Protein AF-A0A166VH27-F1 (afdb_monomer)

Radius of gyration: 22.18 Å; Cα contacts (8 Å, |Δi|>4): 135; chains: 1; bounding box: 72×41×56 Å

Solvent-accessible surface area (backbone atoms only — not comparable to full-atom values): 8592 Å² total; per-residue (Å²): 134,87,82,84,83,80,81,72,79,87,67,84,76,78,76,74,78,51,70,69,60,46,55,45,65,76,69,54,52,71,66,58,53,50,53,50,52,51,49,48,55,72,73,46,56,76,65,54,47,55,51,51,35,50,53,48,44,55,51,40,64,73,67,56,57,58,57,56,62,62,42,85,64,30,50,42,74,40,95,86,74,71,29,48,39,70,34,76,55,42,57,53,39,50,53,43,22,51,55,30,26,74,38,65,31,11,76,48,16,48,50,27,47,48,36,59,62,60,57,52,64,92,62,50,70,54,85,87,36,73,46,48,57,51,47,58,51,49,53,52,52,52,59,54,25,73,73,86

Organism: NCBI:txid1759441

Structure (mmCIF, N/CA/C/O backbone):
data_AF-A0A166VH27-F1
#
_entry.id   AF-A0A166VH27-F1
#
loop_
_atom_site.group_PDB
_atom_site.id
_atom_site.type_symbol
_atom_site.label_atom_id
_atom_site.label_alt_id
_atom_site.label_comp_id
_atom_site.label_asym_id
_atom_site.label_entity_id
_atom_site.label_seq_id
_atom_site.pdbx_PDB_ins_code
_atom_site.Cartn_x
_atom_site.Cartn_y
_atom_site.Cartn_z
_atom_site.occupancy
_atom_site.B_iso_or_equiv
_atom_site.auth_seq_id
_atom_site.auth_comp_id
_atom_site.auth_asym_id
_atom_site.auth_atom_id
_atom_site.pdbx_PDB_model_num
ATOM 1 N N . MET A 1 1 ? -48.808 -25.274 31.734 1.00 45.59 1 MET A N 1
ATOM 2 C CA . MET A 1 1 ? -47.837 -25.503 30.643 1.00 45.59 1 MET A CA 1
ATOM 3 C C . MET A 1 1 ? -46.894 -24.311 30.601 1.00 45.59 1 MET A C 1
ATOM 5 O O . MET A 1 1 ? -47.423 -23.206 30.545 1.00 45.59 1 MET A O 1
ATOM 9 N N . PRO A 1 2 ? -45.563 -24.474 30.689 1.00 43.56 2 PRO A N 1
ATOM 10 C CA . PRO A 1 2 ? -44.645 -23.365 30.453 1.00 43.56 2 PRO A CA 1
ATOM 11 C C . PRO A 1 2 ? -44.536 -23.089 28.943 1.00 43.56 2 PRO A C 1
ATOM 13 O O . PRO A 1 2 ? -44.669 -24.007 28.133 1.00 43.56 2 PRO A O 1
ATOM 16 N N . ALA A 1 3 ? -44.377 -21.818 28.570 1.00 39.12 3 ALA A N 1
ATOM 17 C CA . ALA A 1 3 ? -44.309 -21.364 27.180 1.00 39.12 3 ALA A CA 1
ATOM 18 C C . ALA A 1 3 ? -42.932 -21.669 26.547 1.00 39.12 3 ALA A C 1
ATOM 20 O O . ALA A 1 3 ? -41.932 -21.659 27.265 1.00 39.12 3 ALA A O 1
ATOM 21 N N . PRO A 1 4 ? -42.859 -21.934 25.229 1.00 52.31 4 PRO A N 1
ATOM 22 C CA . PRO A 1 4 ? -41.603 -22.247 24.551 1.00 52.31 4 PRO A CA 1
ATOM 23 C C . PRO A 1 4 ? -40.715 -21.002 24.409 1.00 52.31 4 PRO A C 1
ATOM 25 O O . PRO A 1 4 ? -41.163 -19.956 23.939 1.00 52.31 4 PRO A O 1
ATOM 28 N N . GLU A 1 5 ? -39.442 -21.126 24.785 1.00 51.72 5 GLU A N 1
ATOM 29 C CA . GLU A 1 5 ? -38.424 -20.102 24.548 1.00 51.72 5 GLU A CA 1
ATOM 30 C C . GLU A 1 5 ? -38.027 -20.088 23.070 1.00 51.72 5 GLU A C 1
ATOM 32 O O . GLU A 1 5 ? -37.392 -21.007 22.547 1.00 51.72 5 GLU A O 1
ATOM 37 N N . THR A 1 6 ? -38.412 -19.022 22.376 1.00 45.47 6 THR A N 1
ATOM 38 C CA . THR A 1 6 ? -37.967 -18.751 21.010 1.00 45.47 6 THR A CA 1
ATOM 39 C C . THR A 1 6 ? -36.506 -18.296 21.043 1.00 45.47 6 THR A C 1
ATOM 41 O O . THR A 1 6 ? -36.216 -17.133 21.318 1.00 45.47 6 THR A O 1
ATOM 44 N N . TYR A 1 7 ? -35.573 -19.203 20.749 1.00 46.69 7 TYR A N 1
ATOM 45 C CA . TYR A 1 7 ? -34.194 -18.844 20.416 1.00 46.69 7 TYR A CA 1
ATOM 46 C C . TYR A 1 7 ? -34.193 -18.077 19.089 1.00 46.69 7 TYR A C 1
ATOM 48 O O . TYR A 1 7 ? -34.195 -18.667 18.008 1.00 46.69 7 TYR A O 1
ATOM 56 N N . LEU A 1 8 ? -34.214 -16.746 19.160 1.00 49.09 8 LEU A N 1
ATOM 57 C CA . LEU A 1 8 ? -33.927 -15.920 17.994 1.00 49.09 8 LEU A CA 1
ATOM 58 C C . LEU A 1 8 ? -32.426 -16.040 17.686 1.00 49.09 8 LEU A C 1
ATOM 60 O O . LEU A 1 8 ? -31.604 -15.836 18.584 1.00 49.09 8 LEU A O 1
ATOM 64 N N . PRO A 1 9 ? -32.035 -16.366 16.442 1.00 45.94 9 PRO A N 1
ATOM 65 C CA . PRO A 1 9 ? -30.631 -16.358 16.069 1.00 45.94 9 PRO A CA 1
ATOM 66 C C . PRO A 1 9 ? -30.099 -14.935 16.252 1.00 45.94 9 PRO A C 1
ATOM 68 O O . PRO A 1 9 ? -30.750 -13.979 15.826 1.00 45.94 9 PRO A O 1
ATOM 71 N N . MET A 1 10 ? -28.925 -14.791 16.879 1.00 46.84 10 MET A N 1
ATOM 72 C CA . MET A 1 10 ? -28.177 -13.531 16.900 1.00 46.84 10 MET A CA 1
ATOM 73 C C . MET A 1 10 ? -27.893 -13.112 15.454 1.00 46.84 10 MET A C 1
ATOM 75 O O . MET A 1 10 ? -26.884 -13.485 14.854 1.00 46.84 10 MET A O 1
ATOM 79 N N . GLY A 1 11 ? -28.821 -12.358 14.870 1.00 45.06 11 GLY A N 1
ATOM 80 C CA . GLY A 1 11 ? -28.599 -11.645 13.631 1.00 45.06 11 GLY A CA 1
ATOM 81 C C . GLY A 1 11 ? -27.413 -10.720 13.845 1.00 45.06 11 GLY A C 1
ATOM 82 O O . GLY A 1 11 ? -27.342 -10.022 14.856 1.00 45.06 11 GLY A O 1
ATOM 83 N N . LYS A 1 12 ? -26.466 -10.727 12.905 1.00 44.88 12 LYS A N 1
ATOM 84 C CA . LYS A 1 12 ? -25.424 -9.703 12.836 1.00 44.88 12 LYS A CA 1
ATOM 85 C C . LYS A 1 12 ? -26.126 -8.347 12.816 1.00 44.88 12 LYS A C 1
ATOM 87 O O . LYS A 1 12 ? -26.704 -7.973 11.798 1.00 44.88 12 LYS A O 1
ATOM 92 N N . THR A 1 13 ? -26.101 -7.629 13.929 1.00 46.34 13 THR A N 1
ATOM 93 C CA . THR A 1 13 ? -26.526 -6.237 13.980 1.00 46.34 13 THR A CA 1
ATOM 94 C C . THR A 1 13 ? -25.541 -5.451 13.127 1.00 46.34 13 THR A C 1
ATOM 96 O O . THR A 1 13 ? -24.412 -5.179 13.529 1.00 46.34 13 THR A O 1
ATOM 99 N N . LEU A 1 14 ? -25.949 -5.139 11.897 1.00 54.47 14 LEU A N 1
ATOM 100 C CA . LEU A 1 14 ? -25.288 -4.138 11.072 1.00 54.47 14 LEU A CA 1
ATOM 101 C C . LEU A 1 14 ? -25.448 -2.803 11.802 1.00 54.47 14 LEU A C 1
ATOM 103 O O . LEU A 1 14 ? -26.484 -2.150 11.701 1.00 54.47 14 LEU A O 1
ATOM 107 N N . GLY A 1 15 ? -24.454 -2.442 12.612 1.00 63.03 15 GLY A N 1
ATOM 108 C CA . GLY A 1 15 ? -24.405 -1.141 13.260 1.00 63.03 15 GLY A CA 1
ATOM 109 C C . GLY A 1 15 ? -24.326 -0.064 12.185 1.00 63.03 15 GLY A C 1
ATOM 110 O O . GLY A 1 15 ? -23.324 0.031 11.480 1.00 63.03 15 GLY A O 1
ATOM 111 N N . HIS A 1 16 ? -25.393 0.716 12.029 1.00 77.50 16 HIS A N 1
ATOM 112 C CA . HIS A 1 16 ? -25.381 1.878 11.150 1.00 77.50 16 HIS A CA 1
ATOM 113 C C . HIS A 1 16 ? -24.404 2.913 11.722 1.00 77.50 16 HIS A C 1
ATOM 115 O O . HIS A 1 16 ? -24.459 3.232 12.913 1.00 77.50 16 HIS A O 1
ATOM 121 N N . VAL A 1 17 ? -23.515 3.456 10.888 1.00 83.62 17 VAL A N 1
ATOM 122 C CA . VAL A 1 17 ? -22.668 4.588 11.288 1.00 83.62 17 VAL A CA 1
ATOM 123 C C . VAL A 1 17 ? -23.583 5.794 11.463 1.00 83.62 17 VAL A C 1
ATOM 125 O O . VAL A 1 17 ? -24.286 6.175 10.534 1.00 83.62 17 VAL A O 1
ATOM 128 N N . ASN A 1 18 ? -23.667 6.360 12.667 1.00 91.94 18 ASN A N 1
ATOM 129 C CA . ASN A 1 18 ? -24.582 7.480 12.895 1.00 91.94 18 ASN A CA 1
ATOM 130 C C . ASN A 1 18 ? -24.199 8.701 12.033 1.00 91.94 18 ASN A C 1
ATOM 132 O O . ASN A 1 18 ? -23.039 8.867 11.656 1.00 91.94 18 ASN A O 1
ATOM 136 N N . LEU A 1 19 ? -25.177 9.564 11.745 1.00 92.31 19 LEU A N 1
ATOM 137 C CA . LEU A 1 19 ? -25.003 10.701 10.834 1.00 92.31 19 LEU A CA 1
ATOM 138 C C . LEU A 1 19 ? -23.868 11.649 11.259 1.00 92.31 19 LEU A C 1
ATOM 140 O O . LEU A 1 19 ? -23.163 12.181 10.406 1.00 92.31 19 LEU A O 1
ATOM 144 N N . MET A 1 20 ? -23.666 11.846 12.565 1.00 95.00 20 MET A N 1
ATOM 145 C CA . MET A 1 20 ? -22.600 12.713 13.082 1.00 95.00 20 MET A CA 1
ATOM 146 C C . MET A 1 20 ? -21.213 12.133 12.789 1.00 95.00 20 MET A C 1
ATOM 148 O O . MET A 1 20 ? -20.321 12.855 12.348 1.00 95.00 20 MET A O 1
ATOM 152 N N . ALA A 1 21 ? -21.041 10.828 13.003 1.00 93.62 21 ALA A N 1
ATOM 153 C CA . ALA A 1 21 ? -19.806 10.119 12.705 1.00 93.62 21 ALA A CA 1
ATOM 154 C C . ALA A 1 21 ? -19.546 10.068 11.196 1.00 93.62 21 ALA A C 1
ATOM 156 O O . ALA A 1 21 ? -18.420 10.306 10.775 1.00 93.62 21 ALA A O 1
ATOM 157 N N . ASP A 1 22 ? -20.578 9.823 10.387 1.00 94.56 22 ASP A N 1
ATOM 158 C CA . ASP A 1 22 ? -20.461 9.807 8.927 1.00 94.56 22 ASP A CA 1
ATOM 159 C C . ASP A 1 22 ? -20.053 11.184 8.380 1.00 94.56 22 ASP A C 1
ATOM 161 O O . ASP A 1 22 ? -19.081 11.305 7.635 1.00 94.56 22 ASP A O 1
ATOM 165 N N . THR A 1 23 ? -20.702 12.247 8.871 1.00 96.19 23 THR A N 1
ATOM 166 C CA . THR A 1 23 ? -20.356 13.636 8.532 1.00 96.19 23 THR A CA 1
ATOM 167 C C . THR A 1 23 ? -18.914 13.954 8.919 1.00 96.19 23 THR A C 1
ATOM 169 O O . THR A 1 23 ? -18.187 14.565 8.138 1.00 96.19 23 THR A O 1
ATOM 172 N N . PHE A 1 24 ? -18.466 13.527 10.102 1.00 97.00 24 PHE A N 1
ATOM 173 C CA . PHE A 1 24 ? -17.075 13.701 10.508 1.00 97.00 24 PHE A CA 1
ATOM 174 C C . PHE A 1 24 ? -16.112 12.946 9.580 1.00 97.00 24 PHE A C 1
ATOM 176 O O . PHE A 1 24 ? -15.172 13.552 9.072 1.00 97.00 24 PHE A O 1
ATOM 183 N N . ILE A 1 25 ? -16.357 11.659 9.304 1.00 95.88 25 ILE A N 1
ATOM 184 C CA . ILE A 1 25 ? -15.500 10.825 8.441 1.00 95.88 25 ILE A CA 1
ATOM 185 C C . ILE A 1 25 ? -15.382 11.421 7.035 1.00 95.88 25 ILE A C 1
ATOM 187 O O . ILE A 1 25 ? -14.287 11.446 6.478 1.00 95.88 25 ILE A O 1
ATOM 191 N N . ALA A 1 26 ? -16.482 11.930 6.479 1.00 96.62 26 ALA A N 1
ATOM 192 C CA . ALA A 1 26 ? -16.509 12.514 5.142 1.00 96.62 26 ALA A CA 1
ATOM 193 C C . ALA A 1 26 ? -15.691 13.813 5.016 1.00 96.62 26 ALA A C 1
ATOM 195 O O . ALA A 1 26 ? -15.266 14.157 3.915 1.00 96.62 26 ALA A O 1
ATOM 196 N N . ASN A 1 27 ? -15.470 14.535 6.120 1.00 97.50 27 ASN A N 1
ATOM 197 C CA . ASN A 1 27 ? -14.841 15.861 6.115 1.00 97.50 27 ASN A CA 1
ATOM 198 C C . ASN A 1 27 ? -13.474 15.910 6.820 1.00 97.50 27 ASN A C 1
ATOM 200 O O . ASN A 1 27 ? -12.728 16.876 6.652 1.00 97.50 27 ASN A O 1
ATOM 204 N N . ALA A 1 28 ? -13.135 14.902 7.625 1.00 97.50 28 ALA A N 1
ATOM 205 C CA . ALA A 1 28 ? -11.868 14.843 8.342 1.00 97.50 28 ALA A CA 1
ATOM 206 C C . ALA A 1 28 ? -10.676 14.703 7.382 1.00 97.50 28 ALA A C 1
ATOM 208 O O . ALA A 1 28 ? -10.748 14.039 6.344 1.00 97.50 28 ALA A O 1
ATOM 209 N N . LYS A 1 29 ? -9.531 15.288 7.754 1.00 97.94 29 LYS A N 1
ATOM 210 C CA . LYS A 1 29 ? -8.293 15.109 6.989 1.00 97.94 29 LYS A CA 1
ATOM 211 C C . LYS A 1 29 ? -7.796 13.674 7.141 1.00 97.94 29 LYS A C 1
ATOM 213 O O . LYS A 1 29 ? -7.928 13.059 8.199 1.00 97.94 29 LYS A O 1
ATOM 218 N N . ALA A 1 30 ? -7.137 13.157 6.104 1.00 96.56 30 ALA A N 1
ATOM 219 C CA . ALA A 1 30 ? -6.587 11.803 6.127 1.00 96.56 30 ALA A CA 1
ATOM 220 C C . ALA A 1 30 ? -5.605 11.578 7.292 1.00 96.56 30 ALA A C 1
ATOM 222 O O . ALA A 1 30 ? -5.576 10.492 7.867 1.00 96.56 30 ALA A O 1
ATOM 223 N N . ASP A 1 31 ? -4.824 12.593 7.666 1.00 97.69 31 ASP A N 1
ATOM 224 C CA . ASP A 1 31 ? -3.890 12.495 8.793 1.00 97.69 31 ASP A CA 1
ATOM 225 C C . ASP A 1 31 ? -4.603 12.417 10.144 1.00 97.69 31 ASP A C 1
ATOM 227 O O . ASP A 1 31 ? -4.221 11.592 10.977 1.00 97.69 31 ASP A O 1
ATOM 231 N N . ASP A 1 32 ? -5.691 13.169 10.320 1.00 97.75 32 ASP A N 1
ATOM 232 C CA . ASP A 1 32 ? -6.523 13.101 11.525 1.00 97.75 32 ASP A CA 1
ATOM 233 C C . ASP A 1 32 ? -7.160 11.711 11.649 1.00 97.75 32 ASP A C 1
ATOM 235 O O . ASP A 1 32 ? -7.075 11.069 12.698 1.00 97.75 32 ASP A O 1
ATOM 239 N N . LEU A 1 33 ? -7.709 11.177 10.551 1.00 97.75 33 LEU A N 1
ATOM 240 C CA . LEU A 1 33 ? -8.267 9.822 10.514 1.00 97.75 33 LEU A CA 1
ATOM 241 C C . LEU A 1 33 ? -7.217 8.754 10.843 1.00 97.75 33 LEU A C 1
ATOM 243 O O . LEU A 1 33 ? -7.506 7.816 11.589 1.00 97.75 33 LEU A O 1
ATOM 247 N N . ARG A 1 34 ? -5.986 8.888 10.333 1.00 96.81 34 ARG A N 1
ATOM 248 C CA . ARG A 1 34 ? -4.881 7.971 10.659 1.00 96.81 34 ARG A CA 1
ATOM 249 C C . ARG A 1 34 ? -4.504 8.047 12.136 1.00 96.81 34 ARG A C 1
ATOM 251 O O . ARG A 1 34 ? -4.300 7.001 12.748 1.00 96.81 34 ARG A O 1
ATOM 258 N N . ALA A 1 35 ? -4.402 9.247 12.707 1.00 97.88 35 ALA A N 1
ATOM 259 C CA . ALA A 1 35 ? -4.079 9.437 14.119 1.00 97.88 35 ALA A CA 1
ATOM 260 C C . ALA A 1 35 ? -5.159 8.830 15.028 1.00 97.88 35 ALA A C 1
ATOM 262 O O . ALA A 1 35 ? -4.843 8.045 15.924 1.00 97.88 35 ALA A O 1
ATOM 263 N N . ILE A 1 36 ? -6.432 9.109 14.735 1.00 96.94 36 ILE A N 1
ATOM 264 C CA . ILE A 1 36 ? -7.582 8.553 15.458 1.00 96.94 36 ILE A CA 1
ATOM 265 C C . ILE A 1 36 ? -7.603 7.028 15.345 1.00 96.94 36 ILE A C 1
ATOM 267 O O . ILE A 1 36 ? -7.703 6.345 16.360 1.00 96.94 36 ILE A O 1
ATOM 271 N N . THR A 1 37 ? -7.442 6.477 14.138 1.00 96.44 37 THR A N 1
ATOM 272 C CA . THR A 1 37 ? -7.437 5.021 13.917 1.00 96.44 37 THR A CA 1
ATOM 273 C C . THR A 1 37 ? -6.311 4.346 14.697 1.00 96.44 37 THR A C 1
ATOM 275 O O . THR A 1 37 ? -6.548 3.335 15.352 1.00 96.44 37 THR A O 1
ATOM 278 N N . ARG A 1 38 ? -5.095 4.912 14.695 1.00 96.19 38 ARG A N 1
ATOM 279 C CA . ARG A 1 38 ? -3.978 4.381 15.495 1.00 96.19 38 ARG A CA 1
ATOM 280 C C . ARG A 1 38 ? -4.269 4.433 16.991 1.00 96.19 38 ARG A C 1
ATOM 282 O O . ARG A 1 38 ? -4.011 3.450 17.674 1.00 96.19 38 ARG A O 1
ATOM 289 N N . SER A 1 39 ? -4.830 5.536 17.484 1.00 96.88 39 SER A N 1
ATOM 290 C CA . SER A 1 39 ? -5.220 5.672 18.891 1.00 96.88 39 SER A CA 1
ATOM 291 C C . SER A 1 39 ? -6.278 4.637 19.286 1.00 96.88 39 SER A C 1
ATOM 293 O O . SER A 1 39 ? -6.119 3.946 20.290 1.00 96.88 39 SER A O 1
ATOM 295 N N . LEU A 1 40 ? -7.306 4.444 18.452 1.00 95.50 40 LEU A N 1
ATOM 296 C CA . LEU A 1 40 ? -8.334 3.419 18.651 1.00 95.50 40 LEU A CA 1
ATOM 297 C C . LEU A 1 40 ? -7.737 2.009 18.679 1.00 95.50 40 LEU A C 1
ATOM 299 O O . LEU A 1 40 ? -8.072 1.227 19.560 1.00 95.50 40 LEU A O 1
ATOM 303 N N . LEU A 1 41 ? -6.833 1.686 17.753 1.00 95.38 41 LEU A N 1
ATOM 304 C CA . LEU A 1 41 ? -6.166 0.383 17.718 1.00 95.38 41 LEU A CA 1
ATOM 305 C C . LEU A 1 41 ? -5.230 0.164 18.916 1.00 95.38 41 LEU A C 1
ATOM 307 O O . LEU A 1 41 ? -5.108 -0.964 19.379 1.00 95.38 41 LEU A O 1
ATOM 311 N N . ALA A 1 42 ? -4.586 1.221 19.418 1.00 94.81 42 ALA A N 1
ATOM 312 C CA . ALA A 1 42 ? -3.653 1.146 20.542 1.00 94.81 42 ALA A CA 1
ATOM 313 C C . ALA A 1 42 ? -4.347 1.074 21.912 1.00 94.81 42 ALA A C 1
ATOM 315 O O . ALA A 1 42 ? -3.825 0.454 22.832 1.00 94.81 42 ALA A O 1
ATOM 316 N N . THR A 1 43 ? -5.499 1.730 22.057 1.00 95.12 43 THR A N 1
ATOM 317 C CA . THR A 1 43 ? -6.227 1.845 23.337 1.00 95.12 43 THR A CA 1
ATOM 318 C C . THR A 1 43 ? -7.458 0.947 23.420 1.00 95.12 43 THR A C 1
ATOM 320 O O . THR A 1 43 ? -7.994 0.727 24.505 1.00 95.12 43 THR A O 1
ATOM 323 N N . GLY A 1 44 ? -7.926 0.438 22.281 1.00 89.06 44 GLY A N 1
ATOM 324 C CA . GLY A 1 44 ? -9.082 -0.437 22.190 1.00 89.06 44 GLY A CA 1
ATOM 325 C C . GLY A 1 44 ? -8.797 -1.870 22.632 1.00 89.06 44 GLY A C 1
ATOM 326 O O . GLY A 1 44 ? -7.683 -2.256 22.980 1.00 89.06 44 GLY A O 1
ATOM 327 N N . THR A 1 45 ? -9.838 -2.698 22.596 1.00 90.81 45 THR A N 1
ATOM 328 C CA . THR A 1 45 ? -9.696 -4.125 22.896 1.00 90.81 45 THR A CA 1
ATOM 329 C C . THR A 1 45 ? -8.967 -4.848 21.755 1.00 90.81 45 THR A C 1
ATOM 331 O O . THR A 1 45 ? -9.096 -4.448 20.595 1.00 90.81 45 THR A O 1
ATOM 334 N N . PRO A 1 46 ? -8.282 -5.977 22.017 1.00 86.00 46 PRO A N 1
ATOM 335 C CA . PRO A 1 46 ? -7.661 -6.784 20.960 1.00 86.00 46 PRO A CA 1
ATOM 336 C C . PRO A 1 46 ? -8.639 -7.200 19.846 1.00 86.00 46 PRO A C 1
ATOM 338 O O . PRO A 1 46 ? -8.263 -7.330 18.680 1.00 86.00 46 PRO A O 1
ATOM 341 N N . HIS A 1 47 ? -9.924 -7.354 20.185 1.00 92.62 47 HIS A N 1
ATOM 342 C CA . HIS A 1 47 ? -10.975 -7.642 19.215 1.00 92.62 47 HIS A CA 1
ATOM 343 C C . HIS A 1 47 ? -11.105 -6.542 18.150 1.00 92.62 47 HIS A C 1
ATOM 345 O O . HIS A 1 47 ? -11.280 -6.861 16.972 1.00 92.62 47 HIS A O 1
ATOM 351 N N . LEU A 1 48 ? -10.946 -5.268 18.524 1.00 93.50 48 LEU A N 1
ATOM 352 C CA . LEU A 1 48 ? -11.026 -4.140 17.596 1.00 93.50 48 LEU A CA 1
ATOM 353 C C . LEU A 1 48 ? -9.957 -4.223 16.501 1.00 93.50 48 LEU A C 1
ATOM 355 O O . LEU A 1 48 ? -10.275 -4.025 15.330 1.00 93.50 48 LEU A O 1
ATOM 359 N N . ALA A 1 49 ? -8.720 -4.581 16.854 1.00 92.56 49 ALA A N 1
ATOM 360 C CA . ALA A 1 49 ? -7.641 -4.746 15.881 1.00 92.56 49 ALA A CA 1
ATOM 361 C C . ALA A 1 49 ? -7.943 -5.865 14.873 1.00 92.56 49 ALA A C 1
ATOM 363 O O . ALA A 1 49 ? -7.795 -5.678 13.663 1.00 92.56 49 ALA A O 1
ATOM 364 N N . SER A 1 50 ? -8.457 -7.004 15.352 1.00 93.06 50 SER A N 1
ATOM 365 C CA . SER A 1 50 ? -8.864 -8.108 14.473 1.00 93.06 50 SER A CA 1
ATOM 366 C C . SER A 1 50 ? -10.036 -7.729 13.553 1.00 93.06 50 SER A C 1
ATOM 368 O O . SER A 1 50 ? -10.031 -8.058 12.365 1.00 93.06 50 SER A O 1
ATOM 370 N N . ALA A 1 51 ? -11.020 -6.981 14.065 1.00 95.06 51 ALA A N 1
ATOM 371 C CA . ALA A 1 51 ? -12.162 -6.505 13.292 1.00 95.06 51 ALA A CA 1
ATOM 372 C C . ALA A 1 51 ? -11.741 -5.481 12.227 1.00 95.06 51 ALA A C 1
ATOM 374 O O . ALA A 1 51 ? -12.194 -5.567 11.084 1.00 95.06 51 ALA A O 1
ATOM 375 N N . PHE A 1 52 ? -10.828 -4.569 12.569 1.00 95.31 52 PHE A N 1
ATOM 376 C CA . PHE A 1 52 ? -10.235 -3.619 11.632 1.00 95.31 52 PHE A CA 1
ATOM 377 C C . PHE A 1 52 ? -9.514 -4.338 10.487 1.00 95.31 52 PHE A C 1
ATOM 379 O O . PHE A 1 52 ? -9.798 -4.066 9.320 1.00 95.31 52 PHE A O 1
ATOM 386 N N . ALA A 1 53 ? -8.651 -5.311 10.800 1.00 94.75 53 ALA A N 1
ATOM 387 C CA . ALA A 1 53 ? -7.964 -6.106 9.785 1.00 94.75 53 ALA A CA 1
ATOM 388 C C . ALA A 1 53 ? -8.962 -6.859 8.885 1.00 94.75 53 ALA A C 1
ATOM 390 O O . ALA A 1 53 ? -8.825 -6.861 7.664 1.00 94.75 53 ALA A O 1
ATOM 391 N N . ASN A 1 54 ? -10.021 -7.446 9.450 1.00 96.00 54 ASN A N 1
ATOM 392 C CA . ASN A 1 54 ? -11.076 -8.106 8.671 1.00 96.00 54 ASN A CA 1
ATOM 393 C C . ASN A 1 54 ? -11.797 -7.142 7.716 1.00 96.00 54 ASN A C 1
ATOM 395 O O . ASN A 1 54 ? -12.006 -7.478 6.547 1.00 96.00 54 ASN A O 1
ATOM 399 N N . ALA A 1 55 ? -12.150 -5.946 8.191 1.00 96.12 55 ALA A N 1
ATOM 400 C CA . ALA A 1 55 ? -12.787 -4.918 7.375 1.00 96.12 55 ALA A CA 1
ATOM 401 C C . ALA A 1 55 ? -11.861 -4.438 6.246 1.00 96.12 55 ALA A C 1
ATOM 403 O O . ALA A 1 55 ? -12.293 -4.355 5.094 1.00 96.12 55 ALA A O 1
ATOM 404 N N . ALA A 1 56 ? -10.577 -4.211 6.548 1.00 96.69 56 ALA A N 1
ATOM 405 C CA . ALA A 1 56 ? -9.565 -3.841 5.562 1.00 96.69 56 ALA A CA 1
ATOM 406 C C . ALA A 1 56 ? -9.421 -4.916 4.474 1.00 96.69 56 ALA A C 1
ATOM 408 O O . ALA A 1 56 ? -9.542 -4.611 3.288 1.00 96.69 56 ALA A O 1
ATOM 409 N N . ARG A 1 57 ? -9.267 -6.192 4.859 1.00 96.56 57 ARG A N 1
ATOM 410 C CA . ARG A 1 57 ? -9.187 -7.313 3.908 1.00 96.56 57 ARG A CA 1
ATOM 411 C C . ARG A 1 57 ? -10.426 -7.402 3.025 1.00 96.56 57 ARG A C 1
ATOM 413 O O . ARG A 1 57 ? -10.294 -7.537 1.810 1.00 96.56 57 ARG A O 1
ATOM 420 N N . SER A 1 58 ? -11.619 -7.288 3.611 1.00 95.94 58 SER A N 1
ATOM 421 C CA . SER A 1 58 ? -12.885 -7.298 2.867 1.00 95.94 58 SER A CA 1
ATOM 422 C C . SER A 1 58 ? -12.928 -6.183 1.819 1.00 95.94 58 SER A C 1
ATOM 424 O O . SER A 1 58 ? -13.196 -6.443 0.644 1.00 95.94 58 SER A O 1
ATOM 426 N N . ARG A 1 59 ? -12.558 -4.955 2.205 1.00 96.06 59 ARG A N 1
ATOM 427 C CA . ARG A 1 59 ? -12.506 -3.813 1.288 1.00 96.06 59 ARG A CA 1
ATOM 428 C C . ARG A 1 59 ? -11.508 -4.030 0.152 1.00 96.06 59 ARG A C 1
ATOM 430 O O . ARG A 1 59 ? -11.859 -3.809 -1.001 1.00 96.06 59 ARG A O 1
ATOM 437 N N . LEU A 1 60 ? -10.302 -4.510 0.453 1.00 96.25 60 LEU A N 1
ATOM 438 C CA . LEU A 1 60 ? -9.260 -4.748 -0.553 1.00 96.25 60 LEU A CA 1
ATOM 439 C C . LEU A 1 60 ? -9.643 -5.835 -1.566 1.00 96.25 60 LEU A C 1
ATOM 441 O O 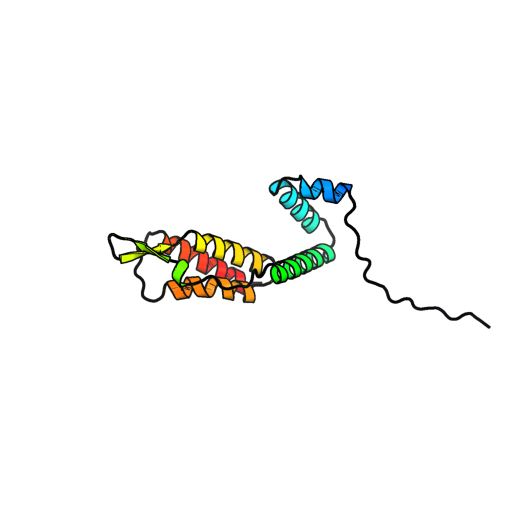. LEU A 1 60 ? -9.245 -5.764 -2.730 1.00 96.25 60 LEU A O 1
ATOM 445 N N . CYS A 1 61 ? -10.445 -6.819 -1.151 1.00 93.75 61 CYS A N 1
ATOM 446 C CA . CYS A 1 61 ? -11.019 -7.800 -2.073 1.00 93.75 61 CYS A CA 1
ATOM 447 C C . CYS A 1 61 ? -12.017 -7.158 -3.043 1.00 93.75 61 CYS A C 1
ATOM 449 O O . CYS A 1 61 ? -12.031 -7.509 -4.218 1.00 93.75 61 CYS A O 1
ATOM 451 N N . GLN A 1 62 ? -12.824 -6.205 -2.571 1.00 93.75 62 GLN A N 1
ATOM 452 C CA . GLN A 1 62 ? -13.834 -5.523 -3.389 1.00 93.75 62 GLN A CA 1
ATOM 453 C C . GLN A 1 62 ? -13.219 -4.546 -4.396 1.00 93.75 62 GLN A C 1
ATOM 455 O O . GLN A 1 62 ? -13.763 -4.358 -5.477 1.00 93.75 62 GLN A O 1
ATOM 460 N N . THR A 1 63 ? -12.085 -3.927 -4.063 1.00 92.81 63 THR A N 1
ATOM 461 C CA . THR A 1 63 ? -11.425 -2.929 -4.922 1.00 92.81 63 THR A CA 1
ATOM 462 C C . THR A 1 63 ? -10.399 -3.532 -5.884 1.00 92.81 63 THR A C 1
ATOM 464 O O . THR A 1 63 ? -9.573 -2.800 -6.420 1.00 92.81 63 THR A O 1
ATOM 467 N N . ASN A 1 64 ? -10.397 -4.857 -6.067 1.00 88.31 64 ASN A N 1
ATOM 468 C CA . ASN A 1 64 ? -9.431 -5.580 -6.900 1.00 88.31 64 ASN A CA 1
ATOM 469 C C . ASN A 1 64 ? -7.957 -5.251 -6.571 1.00 88.31 64 ASN A C 1
ATOM 471 O O . ASN A 1 64 ? -7.093 -5.222 -7.446 1.00 88.31 64 ASN A O 1
ATOM 475 N N . ALA A 1 65 ? -7.641 -5.005 -5.292 1.00 92.25 65 ALA A N 1
ATOM 476 C CA . ALA A 1 65 ? -6.296 -4.580 -4.890 1.00 92.25 65 ALA A CA 1
ATOM 477 C C . ALA A 1 65 ? -5.219 -5.648 -5.165 1.00 92.25 65 ALA A C 1
ATOM 479 O O . ALA A 1 65 ? -4.037 -5.332 -5.236 1.00 92.25 65 ALA A O 1
ATOM 480 N N . ARG A 1 66 ? -5.632 -6.909 -5.335 1.00 92.44 66 ARG A N 1
ATOM 481 C CA . ARG A 1 66 ? -4.758 -8.062 -5.592 1.00 92.44 66 ARG A CA 1
ATOM 482 C C . ARG A 1 66 ? -4.289 -8.164 -7.044 1.00 92.44 66 ARG A C 1
ATOM 484 O O . ARG A 1 66 ? -3.460 -9.018 -7.334 1.00 92.44 66 ARG A O 1
ATOM 491 N N . ALA A 1 67 ? -4.84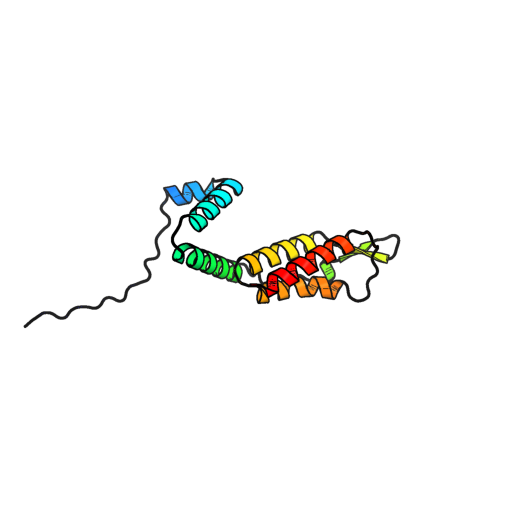4 -7.363 -7.954 1.00 92.62 67 ALA A N 1
ATOM 492 C CA . ALA A 1 67 ? -4.519 -7.480 -9.366 1.00 92.62 67 ALA A CA 1
ATOM 493 C C . ALA A 1 67 ? -3.029 -7.172 -9.618 1.00 92.62 67 ALA A C 1
ATOM 495 O O . ALA A 1 67 ? -2.540 -6.107 -9.195 1.00 92.62 67 ALA A O 1
ATOM 496 N N . PRO A 1 68 ? -2.306 -8.071 -10.311 1.00 91.75 68 PRO A N 1
ATOM 497 C CA . PRO A 1 68 ? -0.929 -7.813 -10.697 1.00 91.75 68 PRO A CA 1
ATOM 498 C C . PRO A 1 68 ? -0.885 -6.610 -11.652 1.00 91.75 68 PRO A C 1
ATOM 500 O O . PRO A 1 68 ? -1.756 -6.482 -12.520 1.00 91.75 68 PRO A O 1
ATOM 503 N N . PRO A 1 69 ? 0.081 -5.688 -11.497 1.00 92.50 69 PRO A N 1
ATOM 504 C CA . PRO A 1 69 ? 0.286 -4.634 -12.483 1.00 92.50 69 PRO A CA 1
ATOM 505 C C . PRO A 1 69 ? 0.754 -5.228 -13.819 1.00 92.50 69 PRO A C 1
ATOM 507 O O . PRO A 1 69 ? 1.354 -6.303 -13.863 1.00 92.50 69 PRO A O 1
ATOM 510 N N . ASN A 1 70 ? 0.519 -4.507 -14.915 1.00 90.19 70 ASN A N 1
ATOM 511 C CA . ASN A 1 70 ? 1.038 -4.911 -16.215 1.00 90.19 70 ASN A CA 1
ATOM 512 C C . ASN A 1 70 ? 2.560 -4.691 -16.278 1.00 90.19 70 ASN A C 1
ATOM 514 O O . ASN A 1 70 ? 3.014 -3.545 -16.343 1.00 90.19 70 ASN A O 1
ATOM 518 N N . SER A 1 71 ? 3.331 -5.782 -16.323 1.00 85.75 71 SER A N 1
ATOM 519 C CA . SER A 1 71 ? 4.798 -5.758 -16.376 1.00 85.75 71 SER A CA 1
ATOM 520 C C . SER A 1 71 ? 5.360 -4.864 -17.480 1.00 85.75 71 SER A C 1
ATOM 522 O O . SER A 1 71 ? 6.341 -4.168 -17.242 1.00 85.75 71 SER A O 1
ATOM 524 N N . SER A 1 72 ? 4.728 -4.820 -18.661 1.00 85.12 72 SER A N 1
ATOM 525 C CA . SER A 1 72 ? 5.242 -4.044 -19.800 1.00 85.12 72 SER A CA 1
ATOM 526 C C . SER A 1 72 ? 5.156 -2.529 -19.600 1.00 85.12 72 SER A C 1
ATOM 528 O O . SER A 1 72 ? 5.756 -1.779 -20.358 1.00 85.12 72 SER A O 1
ATOM 530 N N . SER A 1 73 ? 4.373 -2.077 -18.618 1.00 90.81 73 SER A N 1
ATOM 531 C CA . SER A 1 73 ? 4.192 -0.658 -18.292 1.00 90.81 73 SER A CA 1
ATOM 532 C C . SER A 1 73 ? 4.985 -0.207 -17.070 1.00 90.81 73 SER A C 1
ATOM 534 O O . SER A 1 73 ? 5.058 0.986 -16.809 1.00 90.81 73 SER A O 1
ATOM 536 N N . LEU A 1 74 ? 5.576 -1.137 -16.313 1.00 93.00 74 LEU A N 1
ATOM 537 C CA . LEU A 1 74 ? 6.314 -0.804 -15.094 1.00 93.00 74 LEU A CA 1
ATOM 538 C C . LEU A 1 74 ? 7.623 -0.081 -15.400 1.00 93.00 74 LEU A C 1
ATOM 540 O O . LEU A 1 74 ? 8.063 0.755 -14.615 1.00 93.00 74 LEU A O 1
ATOM 544 N N . PHE A 1 75 ? 8.207 -0.351 -16.557 1.00 93.06 75 PHE A N 1
ATOM 545 C CA . PHE A 1 75 ? 9.538 0.096 -16.908 1.00 93.06 75 PHE A CA 1
ATOM 546 C C . PHE A 1 75 ? 9.559 0.721 -18.299 1.00 93.06 75 PHE A C 1
ATOM 548 O O . PHE A 1 75 ? 8.837 0.280 -19.192 1.00 93.06 75 PHE A O 1
ATOM 555 N N . ALA A 1 76 ? 10.398 1.737 -18.480 1.00 91.44 76 ALA A N 1
ATOM 556 C CA . ALA A 1 76 ? 10.632 2.383 -19.765 1.00 91.44 76 ALA A CA 1
ATOM 557 C C . ALA A 1 76 ? 12.122 2.335 -20.117 1.00 91.44 76 ALA A C 1
ATOM 559 O O . ALA A 1 76 ? 12.975 2.396 -19.232 1.00 91.44 76 ALA A O 1
ATOM 560 N N . MET A 1 77 ? 12.436 2.239 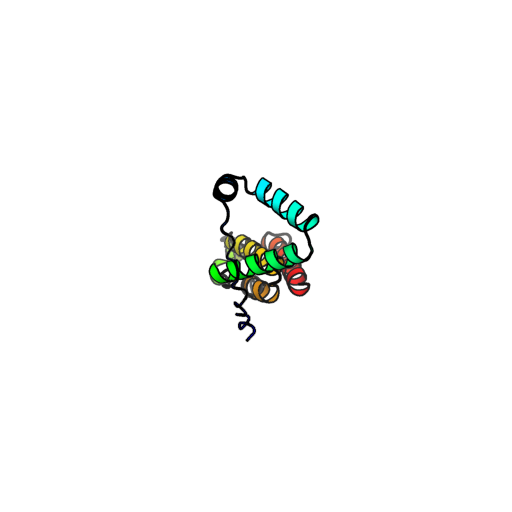-21.409 1.00 88.25 77 MET A N 1
ATOM 561 C CA . MET A 1 77 ? 13.808 2.406 -21.889 1.00 88.25 77 MET A CA 1
ATOM 562 C C . MET A 1 77 ? 14.177 3.887 -21.901 1.00 88.25 77 MET A C 1
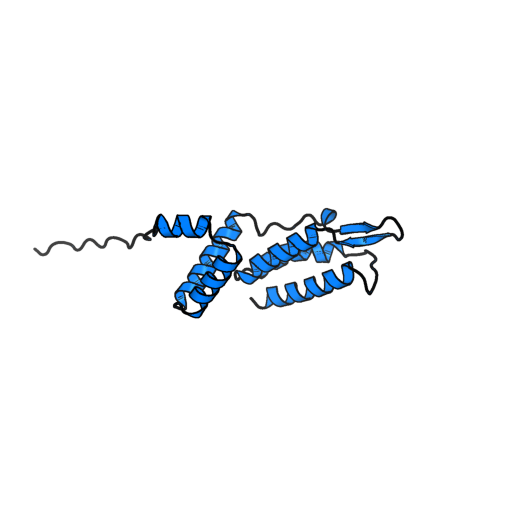ATOM 564 O O . MET A 1 77 ? 13.427 4.727 -22.403 1.00 88.25 77 MET A O 1
ATOM 568 N N . ARG A 1 78 ? 15.350 4.198 -21.359 1.00 85.75 78 ARG A N 1
ATOM 569 C CA . ARG A 1 78 ? 15.964 5.515 -21.422 1.00 85.75 78 ARG A CA 1
ATOM 570 C C . ARG A 1 78 ? 16.600 5.689 -22.800 1.00 85.75 78 ARG A C 1
ATOM 572 O O . ARG A 1 78 ? 17.396 4.868 -23.243 1.00 85.75 78 ARG A O 1
ATOM 579 N N . SER A 1 79 ? 16.255 6.777 -23.481 1.00 80.44 79 SER A N 1
ATOM 580 C CA . SER A 1 79 ? 16.579 6.983 -24.900 1.00 80.44 79 SER A CA 1
ATOM 581 C C . SER A 1 79 ? 18.074 7.111 -25.234 1.00 80.44 79 SER A C 1
ATOM 583 O O . SER A 1 79 ? 18.405 7.198 -26.412 1.00 80.44 79 SER A O 1
ATOM 585 N N . CYS A 1 80 ? 18.967 7.206 -24.243 1.00 79.19 80 CYS A N 1
ATOM 586 C CA . CYS A 1 80 ? 20.384 7.514 -24.456 1.00 79.19 80 CYS A CA 1
ATOM 587 C C . CYS A 1 80 ? 21.345 6.327 -24.308 1.00 79.19 80 CYS A C 1
ATOM 589 O O . CYS A 1 80 ? 22.448 6.399 -24.842 1.00 79.19 80 CYS A O 1
ATOM 591 N N . ASP A 1 81 ? 20.975 5.272 -23.584 1.00 81.38 81 ASP A N 1
ATOM 592 C CA . ASP A 1 81 ? 21.919 4.247 -23.107 1.00 81.38 81 ASP A CA 1
ATOM 593 C C . ASP A 1 81 ? 21.303 2.842 -22.981 1.00 81.38 81 ASP A C 1
ATOM 595 O O . ASP A 1 81 ? 21.903 1.962 -22.361 1.00 81.38 81 ASP A O 1
ATOM 599 N N . ASP A 1 82 ? 20.103 2.634 -23.536 1.00 81.00 82 ASP A N 1
ATOM 600 C CA . ASP A 1 82 ? 19.309 1.403 -23.409 1.00 81.00 82 ASP A CA 1
ATOM 601 C C . ASP A 1 82 ? 19.092 0.942 -21.949 1.00 81.00 82 ASP A C 1
ATOM 603 O O . ASP A 1 82 ? 18.695 -0.202 -21.697 1.00 81.00 82 ASP A O 1
ATOM 607 N N . CYS A 1 83 ? 19.327 1.819 -20.964 1.00 85.62 83 CYS A N 1
ATOM 608 C CA . CYS A 1 83 ? 19.081 1.518 -19.564 1.00 85.62 83 CYS A CA 1
ATOM 609 C C . CYS A 1 83 ? 17.596 1.631 -19.257 1.00 85.62 83 CYS A C 1
ATOM 611 O O . CYS A 1 83 ? 16.855 2.424 -19.841 1.00 85.62 83 CYS A O 1
ATOM 613 N N . VAL A 1 84 ? 17.150 0.830 -18.302 1.00 89.19 84 VAL A N 1
ATOM 614 C CA . VAL A 1 84 ? 15.749 0.809 -17.907 1.00 89.19 84 VAL A CA 1
ATOM 615 C C . VAL A 1 84 ? 15.519 1.699 -16.695 1.00 89.19 84 VAL A C 1
ATOM 617 O O . VAL A 1 84 ? 16.247 1.626 -15.706 1.00 89.19 84 VAL A O 1
ATOM 620 N N . ILE A 1 85 ? 14.479 2.527 -16.773 1.00 91.88 85 ILE A N 1
ATOM 621 C CA . ILE A 1 85 ? 14.035 3.399 -15.687 1.00 91.88 85 ILE A CA 1
ATOM 622 C C . ILE A 1 85 ? 12.645 2.980 -15.190 1.00 91.88 85 ILE A C 1
ATOM 624 O O . ILE A 1 85 ? 11.789 2.579 -15.994 1.00 91.88 85 ILE A O 1
ATOM 628 N N . PRO A 1 86 ? 12.396 3.038 -13.871 1.00 94.06 86 PRO A N 1
ATOM 629 C CA . PRO A 1 86 ? 11.078 2.771 -13.321 1.00 94.06 86 PRO A CA 1
ATOM 630 C C . PRO A 1 86 ? 10.096 3.869 -13.737 1.00 94.06 86 PRO A C 1
ATOM 632 O O . PRO A 1 86 ? 10.414 5.053 -13.782 1.00 94.06 86 PRO A O 1
ATOM 635 N N . THR A 1 87 ? 8.866 3.473 -14.037 1.00 95.25 87 THR A N 1
ATOM 636 C CA . THR A 1 87 ? 7.768 4.417 -14.268 1.00 95.25 87 THR A CA 1
ATOM 637 C C . THR A 1 87 ? 7.044 4.729 -12.951 1.00 95.25 87 THR A C 1
ATOM 639 O O . THR A 1 87 ? 7.171 3.980 -11.973 1.00 95.25 87 THR A O 1
ATOM 642 N N . PRO A 1 88 ? 6.184 5.765 -12.906 1.00 94.94 88 PRO A N 1
ATOM 643 C CA . PRO A 1 88 ? 5.334 6.030 -11.742 1.00 94.94 88 PRO A CA 1
ATOM 644 C C . PRO A 1 88 ? 4.462 4.836 -11.311 1.00 94.94 88 PRO A C 1
ATOM 646 O O . PRO A 1 88 ? 4.142 4.703 -10.128 1.00 94.94 88 PRO A O 1
ATOM 649 N N . LEU A 1 89 ? 4.136 3.926 -12.238 1.00 95.44 89 LEU A N 1
ATOM 650 C CA . LEU A 1 89 ? 3.337 2.729 -11.964 1.00 95.44 89 LEU A CA 1
ATOM 651 C C . LEU A 1 89 ? 4.035 1.753 -11.010 1.00 95.44 89 LEU A C 1
ATOM 653 O O . LEU A 1 89 ? 3.360 1.005 -10.300 1.00 95.44 89 LEU A O 1
ATOM 657 N N . VAL A 1 90 ? 5.371 1.781 -10.929 1.00 95.81 90 VAL A N 1
ATOM 658 C CA . VAL A 1 90 ? 6.115 0.988 -9.940 1.00 95.81 90 VAL A CA 1
ATOM 659 C C . VAL A 1 90 ? 5.791 1.468 -8.533 1.00 95.81 90 VAL A C 1
ATOM 661 O O . VAL A 1 90 ? 5.462 0.663 -7.666 1.00 95.81 90 VAL A O 1
ATOM 664 N N . LYS A 1 91 ? 5.796 2.785 -8.305 1.00 95.62 91 LYS A N 1
ATOM 665 C CA . LYS A 1 91 ? 5.454 3.364 -7.000 1.00 95.62 91 LYS A CA 1
ATOM 666 C C . LYS A 1 91 ? 4.021 3.025 -6.593 1.00 95.62 91 LYS A C 1
ATOM 668 O O . LYS A 1 91 ? 3.776 2.699 -5.433 1.00 95.62 91 LYS A O 1
ATOM 673 N N . GLU A 1 92 ? 3.083 3.053 -7.536 1.00 95.50 92 GLU A N 1
ATOM 674 C CA . GLU A 1 92 ? 1.695 2.650 -7.291 1.00 95.50 92 GLU A CA 1
ATOM 675 C C . GLU A 1 92 ? 1.573 1.164 -6.932 1.00 95.50 92 GLU A C 1
ATOM 677 O O . GLU A 1 92 ? 0.851 0.811 -5.994 1.00 95.50 92 GLU A O 1
ATOM 682 N N . ALA A 1 93 ? 2.298 0.292 -7.640 1.00 96.62 93 ALA A N 1
ATOM 683 C CA . ALA A 1 93 ? 2.352 -1.135 -7.339 1.00 96.62 93 ALA A CA 1
ATOM 684 C C . ALA A 1 93 ? 2.945 -1.397 -5.946 1.00 96.62 93 ALA A C 1
ATOM 686 O O . ALA A 1 93 ? 2.350 -2.149 -5.174 1.00 96.62 93 ALA A O 1
ATOM 687 N N . LEU A 1 94 ? 4.036 -0.714 -5.582 1.00 97.19 94 LEU A N 1
ATOM 688 C CA . LEU A 1 94 ? 4.621 -0.779 -4.240 1.00 97.19 94 LEU A CA 1
ATOM 689 C C . LEU A 1 94 ? 3.603 -0.338 -3.184 1.00 97.19 94 LEU A C 1
ATOM 691 O O . LEU A 1 94 ? 3.295 -1.101 -2.274 1.00 97.19 94 LEU A O 1
ATOM 695 N N . CYS A 1 95 ? 2.981 0.837 -3.325 1.00 96.75 95 CYS A N 1
ATOM 696 C CA . CYS A 1 95 ? 1.943 1.303 -2.396 1.00 96.75 95 CYS A CA 1
ATOM 697 C C . CYS A 1 95 ? 0.797 0.289 -2.227 1.00 96.75 95 CYS A C 1
ATOM 699 O O . CYS A 1 95 ? 0.314 0.070 -1.110 1.00 96.75 95 CYS A O 1
ATOM 701 N N . ARG A 1 96 ? 0.377 -0.360 -3.316 1.00 96.69 96 ARG A N 1
ATOM 702 C CA . ARG A 1 96 ? -0.656 -1.401 -3.288 1.00 96.69 96 ARG A CA 1
ATOM 703 C C . ARG A 1 96 ? -0.184 -2.664 -2.568 1.00 96.69 96 ARG A C 1
ATOM 705 O O . ARG A 1 96 ? -0.928 -3.185 -1.738 1.00 96.69 96 ARG A O 1
ATOM 712 N N . ALA A 1 97 ? 1.049 -3.106 -2.807 1.00 97.75 97 ALA A N 1
ATOM 713 C CA . ALA A 1 97 ? 1.659 -4.216 -2.082 1.00 97.75 97 ALA A CA 1
ATOM 714 C C . ALA A 1 97 ? 1.717 -3.937 -0.570 1.00 97.75 97 ALA A C 1
ATOM 716 O O . ALA A 1 97 ? 1.259 -4.770 0.214 1.00 97.75 97 ALA A O 1
ATOM 717 N N . ARG A 1 98 ? 2.144 -2.732 -0.161 1.00 98.00 98 ARG A N 1
ATOM 718 C CA . ARG A 1 98 ? 2.163 -2.310 1.255 1.00 98.00 98 ARG A CA 1
ATOM 719 C C . ARG A 1 98 ? 0.797 -2.287 1.906 1.00 98.00 98 ARG A C 1
ATOM 721 O O . ARG A 1 98 ? 0.643 -2.674 3.062 1.00 98.00 98 ARG A O 1
ATOM 728 N N . THR A 1 99 ? -0.211 -1.877 1.147 1.00 97.12 99 THR A N 1
ATOM 729 C CA . THR A 1 99 ? -1.598 -1.900 1.612 1.00 97.12 99 THR A CA 1
ATOM 730 C C . THR A 1 99 ? -2.078 -3.336 1.860 1.00 97.12 99 THR A C 1
ATOM 732 O O . THR A 1 99 ? -2.783 -3.585 2.835 1.00 97.12 99 THR A O 1
ATOM 735 N N . LEU A 1 100 ? -1.682 -4.289 1.009 1.00 97.62 100 LEU A N 1
ATOM 736 C CA . LEU A 1 100 ? -2.043 -5.701 1.143 1.00 97.62 100 LEU A CA 1
ATOM 737 C C . LEU A 1 100 ? -1.328 -6.379 2.319 1.00 97.62 100 LEU A C 1
ATOM 739 O O . LEU A 1 100 ? -2.010 -6.926 3.189 1.00 97.62 100 LEU A O 1
ATOM 743 N N . TYR A 1 101 ? 0.009 -6.337 2.396 1.00 97.31 101 TYR A N 1
ATOM 744 C CA . TYR A 1 101 ? 0.706 -6.990 3.514 1.00 97.31 101 TYR A CA 1
ATOM 745 C C . TYR A 1 101 ? 0.391 -6.302 4.848 1.00 97.31 101 TYR A C 1
ATOM 747 O O . TYR A 1 101 ? 0.197 -6.984 5.847 1.00 97.31 101 TYR A O 1
ATOM 755 N N . GLY A 1 102 ? 0.191 -4.977 4.861 1.00 95.88 102 GLY A N 1
ATOM 756 C CA . GLY A 1 102 ? -0.250 -4.246 6.053 1.00 95.88 102 GLY A CA 1
ATOM 757 C C . GLY A 1 102 ? -1.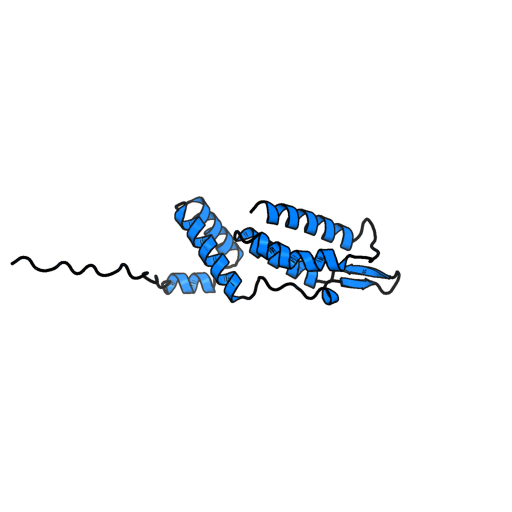642 -4.652 6.558 1.00 95.88 102 GLY A C 1
ATOM 758 O O . GLY A 1 102 ? -1.968 -4.412 7.717 1.00 95.88 102 GLY A O 1
ATOM 759 N N . ALA A 1 103 ? -2.457 -5.297 5.717 1.00 96.06 103 ALA A N 1
ATOM 760 C CA . ALA A 1 103 ? -3.757 -5.860 6.082 1.00 96.06 103 ALA A CA 1
ATOM 761 C C . ALA A 1 103 ? -3.705 -7.367 6.410 1.00 96.06 103 ALA A C 1
ATOM 763 O O . AL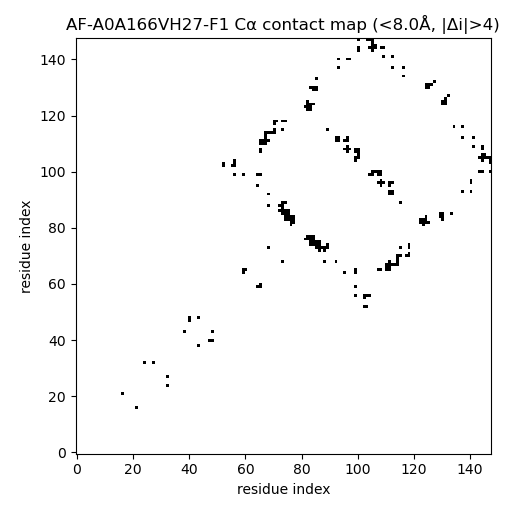A A 1 103 ? -4.756 -8.005 6.501 1.00 96.06 103 ALA A O 1
ATOM 764 N N . GLY A 1 104 ? -2.517 -7.964 6.555 1.00 95.69 104 GLY A N 1
ATOM 765 C CA . GLY A 1 104 ? -2.388 -9.407 6.783 1.00 95.69 104 GLY A CA 1
ATOM 766 C C . GLY A 1 104 ? -2.536 -10.247 5.515 1.00 95.69 104 GLY A C 1
ATOM 767 O O . GLY A 1 104 ? -3.001 -11.383 5.579 1.00 95.69 104 GLY A O 1
ATOM 768 N N . MET A 1 105 ? -2.249 -9.677 4.339 1.00 96.69 105 MET A N 1
ATOM 769 C CA . MET A 1 105 ? -2.404 -10.347 3.042 1.00 96.69 105 MET A CA 1
ATOM 770 C C . MET A 1 105 ? -1.065 -10.473 2.302 1.00 96.69 105 MET A C 1
ATOM 772 O O . MET A 1 105 ? -0.996 -10.174 1.109 1.00 96.69 105 MET A O 1
ATOM 776 N N . GLY A 1 106 ? -0.013 -10.922 2.995 1.00 96.25 106 GLY A N 1
ATOM 777 C CA . GLY A 1 106 ? 1.354 -11.014 2.461 1.00 96.25 106 GLY A CA 1
ATOM 778 C C . GLY A 1 106 ? 1.462 -11.815 1.159 1.00 96.25 106 GLY A C 1
ATOM 779 O O . GLY A 1 106 ? 1.976 -11.338 0.153 1.00 96.25 106 GLY A O 1
ATOM 780 N N . LEU A 1 107 ? 0.841 -12.993 1.094 1.00 95.44 107 LEU A N 1
ATOM 781 C CA . LEU A 1 107 ? 0.818 -13.797 -0.138 1.00 95.44 107 LEU A CA 1
ATOM 782 C C . LEU A 1 107 ? 0.163 -13.064 -1.326 1.00 95.44 107 LEU A C 1
ATOM 784 O O . LEU A 1 107 ? 0.602 -13.202 -2.465 1.00 95.44 107 LEU A O 1
ATOM 788 N N . ALA A 1 108 ? -0.862 -12.244 -1.070 1.00 96.44 108 ALA A N 1
ATOM 789 C CA . ALA A 1 108 ? -1.491 -11.441 -2.115 1.00 96.44 108 ALA A CA 1
ATOM 790 C C . ALA A 1 108 ? -0.620 -10.246 -2.535 1.00 96.44 108 ALA A C 1
ATOM 792 O O . ALA A 1 108 ? -0.652 -9.867 -3.704 1.00 96.44 108 ALA A O 1
ATOM 793 N N . SER A 1 109 ? 0.156 -9.652 -1.619 1.00 97.50 109 SER A N 1
ATOM 794 C CA . SER A 1 109 ? 1.094 -8.581 -1.973 1.00 97.50 109 SER A CA 1
ATOM 795 C C . SER A 1 109 ? 2.248 -9.097 -2.825 1.00 97.50 109 SER A C 1
ATOM 797 O O . SER A 1 109 ? 2.668 -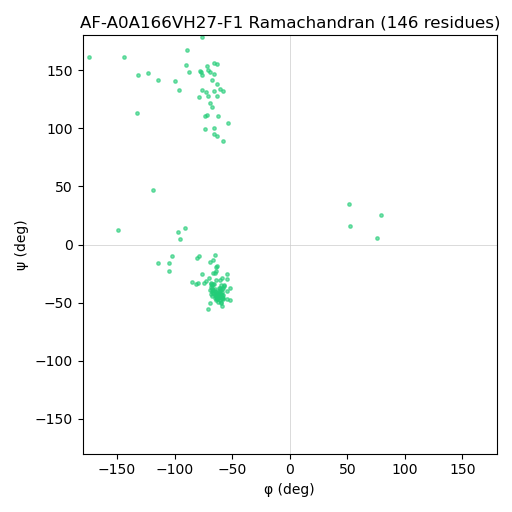8.392 -3.738 1.00 97.50 109 SER A O 1
ATOM 799 N N . LEU A 1 110 ? 2.712 -10.333 -2.602 1.00 97.44 110 LEU A N 1
ATOM 800 C CA . LEU A 1 110 ? 3.730 -10.964 -3.450 1.00 97.44 110 LEU A CA 1
ATOM 801 C C . LEU A 1 110 ? 3.282 -11.056 -4.915 1.00 97.44 110 LEU A C 1
ATOM 803 O O . LEU A 1 110 ? 4.076 -10.768 -5.802 1.00 97.44 110 LEU A O 1
ATOM 807 N N . GLY A 1 111 ? 2.001 -11.334 -5.180 1.00 96.25 111 GLY A N 1
ATOM 808 C CA . GLY A 1 111 ? 1.455 -11.305 -6.545 1.00 96.25 111 GLY A CA 1
ATOM 809 C C . GLY A 1 111 ? 1.481 -9.917 -7.205 1.00 96.25 111 GLY A C 1
ATOM 810 O O . GLY A 1 111 ? 1.494 -9.812 -8.428 1.00 96.25 111 GLY A O 1
ATOM 811 N N . VAL A 1 112 ? 1.522 -8.837 -6.417 1.00 97.12 112 VAL A N 1
ATOM 812 C CA . VAL A 1 112 ? 1.687 -7.460 -6.920 1.00 97.12 112 VAL A CA 1
ATOM 813 C C . VAL A 1 112 ? 3.165 -7.110 -7.132 1.00 97.12 112 VAL A C 1
ATOM 815 O O . VAL A 1 112 ? 3.475 -6.346 -8.045 1.00 97.12 112 VAL A O 1
ATOM 818 N N . LEU A 1 113 ? 4.067 -7.670 -6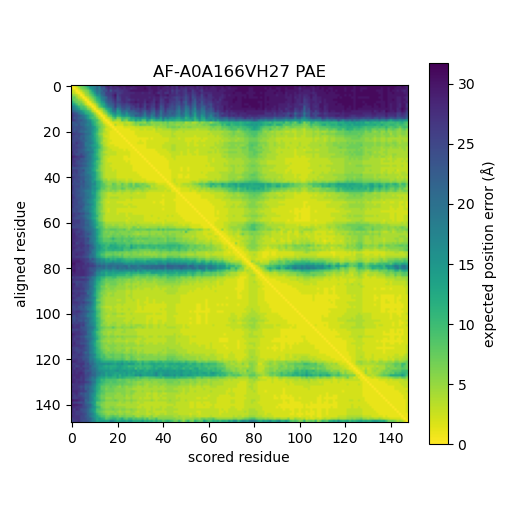.319 1.00 97.31 113 LEU A N 1
ATOM 819 C CA . LEU A 1 113 ? 5.515 -7.432 -6.386 1.00 97.31 113 LEU A CA 1
ATOM 820 C C . LEU A 1 113 ? 6.211 -8.276 -7.465 1.00 97.31 113 LEU A C 1
ATOM 822 O O . LEU A 1 113 ? 7.150 -7.796 -8.097 1.00 97.31 113 LEU A O 1
ATOM 826 N N . GLU A 1 114 ? 5.741 -9.501 -7.721 1.00 96.56 114 GLU A N 1
ATOM 827 C CA . GLU A 1 114 ? 6.331 -10.422 -8.705 1.00 96.56 114 GLU A CA 1
ATOM 828 C C . GLU A 1 114 ? 6.515 -9.771 -10.092 1.00 96.56 114 GLU A C 1
ATOM 830 O O . GLU A 1 114 ? 7.621 -9.853 -10.634 1.00 96.56 114 GLU A O 1
ATOM 835 N N . PRO A 1 115 ? 5.520 -9.072 -10.677 1.00 95.88 115 PRO A N 1
ATOM 836 C CA . PRO A 1 115 ? 5.681 -8.416 -11.975 1.00 95.88 115 PRO A CA 1
ATOM 837 C C . PRO A 1 115 ? 6.805 -7.376 -12.033 1.00 95.88 115 PRO A C 1
ATOM 839 O O . PRO A 1 115 ? 7.361 -7.173 -13.112 1.00 95.88 115 PRO A O 1
ATOM 842 N N . ILE A 1 116 ? 7.135 -6.732 -10.905 1.00 95.12 116 ILE A N 1
ATOM 843 C CA . ILE A 1 116 ? 8.230 -5.757 -10.806 1.00 95.12 116 ILE A CA 1
ATOM 844 C C . ILE A 1 116 ? 9.563 -6.494 -10.945 1.00 95.12 116 ILE A C 1
ATOM 846 O O . ILE A 1 116 ? 10.362 -6.147 -11.807 1.00 95.12 116 ILE A O 1
ATOM 850 N N . VAL A 1 117 ? 9.762 -7.564 -10.171 1.00 94.31 117 VAL A N 1
ATOM 851 C CA . VAL A 1 117 ? 10.987 -8.383 -10.221 1.00 94.31 117 VAL A CA 1
ATOM 852 C C . VAL A 1 117 ? 11.144 -9.060 -11.582 1.00 94.31 117 VAL A C 1
ATOM 854 O O . VAL A 1 117 ? 12.228 -9.106 -12.148 1.00 94.31 117 VAL A O 1
ATOM 857 N N . ARG A 1 118 ? 10.056 -9.569 -12.166 1.00 93.81 118 ARG A N 1
ATOM 858 C CA . ARG A 1 118 ? 10.121 -10.201 -13.492 1.00 93.81 118 ARG A CA 1
ATOM 859 C C . ARG A 1 118 ? 10.416 -9.204 -14.603 1.00 93.81 118 ARG A C 1
ATOM 861 O O . ARG A 1 118 ? 11.084 -9.564 -15.567 1.00 93.81 118 ARG A O 1
ATOM 868 N N . GLY A 1 119 ? 9.942 -7.968 -14.465 1.00 90.81 119 GLY A N 1
ATOM 869 C CA . GLY A 1 119 ? 10.237 -6.895 -15.409 1.00 90.81 119 GLY A CA 1
ATOM 870 C C . GLY A 1 119 ? 11.708 -6.472 -15.417 1.00 90.81 119 GLY A C 1
ATOM 871 O O . GLY A 1 119 ? 12.120 -5.813 -16.366 1.00 90.81 119 GLY A O 1
ATOM 872 N N . THR A 1 120 ? 12.508 -6.885 -14.424 1.00 90.19 120 THR A N 1
ATOM 873 C CA . THR A 1 120 ? 13.953 -6.622 -14.398 1.00 90.19 120 THR A CA 1
ATOM 874 C C . THR A 1 120 ? 14.815 -7.758 -14.961 1.00 90.19 120 THR A C 1
ATOM 876 O O . THR A 1 120 ? 16.044 -7.669 -14.973 1.00 90.19 120 THR A O 1
ATOM 879 N N . ILE A 1 121 ? 14.212 -8.822 -15.496 1.00 90.62 121 ILE A N 1
ATOM 880 C CA . ILE A 1 121 ? 14.968 -9.908 -16.128 1.00 90.62 121 ILE A CA 1
ATOM 881 C C . ILE A 1 121 ? 15.599 -9.411 -17.435 1.00 90.62 121 ILE A C 1
ATOM 883 O O . ILE A 1 121 ? 14.903 -9.002 -18.360 1.00 90.62 121 ILE A O 1
ATOM 887 N N . GLY A 1 122 ? 16.928 -9.507 -17.530 1.00 86.25 122 GLY A N 1
ATOM 888 C CA . GLY A 1 122 ? 17.675 -9.236 -18.763 1.00 86.25 122 GLY A CA 1
ATOM 889 C C . GLY A 1 122 ? 17.834 -7.756 -19.121 1.00 86.25 122 GLY A C 1
ATOM 890 O O . GLY A 1 122 ? 18.370 -7.452 -20.185 1.00 86.25 122 GLY A O 1
ATOM 891 N N . VAL A 1 123 ? 17.401 -6.842 -18.252 1.00 86.56 123 VAL A N 1
ATOM 892 C CA . VAL A 1 123 ? 17.596 -5.400 -18.443 1.00 86.56 123 VAL A CA 1
ATOM 893 C C . VAL A 1 123 ? 18.900 -4.932 -17.811 1.00 86.56 123 VAL A C 1
ATOM 895 O O . VAL A 1 123 ? 19.414 -5.539 -16.873 1.00 86.56 123 VAL A O 1
ATOM 898 N N . ARG A 1 124 ? 19.441 -3.838 -18.347 1.00 85.88 124 ARG A N 1
ATOM 899 C CA . ARG A 1 124 ? 20.607 -3.151 -17.792 1.00 85.88 124 ARG A CA 1
ATOM 900 C C . ARG A 1 124 ? 20.147 -1.943 -16.987 1.00 85.88 124 ARG A C 1
ATOM 902 O O . ARG A 1 124 ? 19.218 -1.241 -17.392 1.00 85.88 124 ARG A O 1
ATOM 909 N N . TRP A 1 125 ? 20.808 -1.709 -15.863 1.00 85.94 125 TRP A N 1
ATOM 910 C CA . TRP A 1 125 ? 20.609 -0.524 -15.042 1.00 85.94 125 TRP A CA 1
ATOM 911 C C . TRP A 1 125 ? 21.923 -0.069 -14.424 1.00 85.94 125 TRP A C 1
ATOM 913 O O . TRP A 1 125 ? 22.893 -0.824 -14.356 1.00 85.94 125 TRP A O 1
ATOM 923 N N . GLU A 1 126 ? 21.938 1.187 -13.998 1.00 85.50 126 GLU A N 1
ATOM 924 C CA . GLU A 1 126 ? 23.086 1.818 -13.358 1.00 85.50 126 GLU A CA 1
ATOM 925 C C . GLU A 1 126 ? 23.081 1.578 -11.848 1.00 85.50 126 GLU A C 1
ATOM 927 O O . GLU A 1 126 ? 22.023 1.514 -11.213 1.00 85.50 126 GLU A O 1
ATOM 932 N N . GLU A 1 127 ? 24.279 1.500 -11.271 1.00 85.00 127 GLU A N 1
ATOM 933 C CA . GLU A 1 127 ? 24.485 1.452 -9.829 1.00 85.00 127 GLU A CA 1
ATOM 934 C C . GLU A 1 127 ? 25.587 2.460 -9.438 1.00 85.00 127 GLU A C 1
ATOM 936 O O . GLU A 1 127 ? 26.739 2.285 -9.847 1.00 85.00 127 GLU A O 1
ATOM 941 N N . PRO A 1 128 ? 25.264 3.538 -8.692 1.00 85.19 128 PRO A N 1
ATOM 942 C CA . PRO A 1 128 ? 23.938 3.897 -8.173 1.00 85.19 128 PRO A CA 1
ATOM 943 C C . PRO A 1 128 ? 22.973 4.373 -9.276 1.00 85.19 128 PRO A C 1
ATOM 945 O O . PRO A 1 128 ? 23.392 4.972 -10.263 1.00 85.19 128 PRO A O 1
ATOM 948 N N . GLY A 1 129 ? 21.671 4.138 -9.091 1.00 87.44 129 GLY A N 1
ATOM 949 C CA . GLY A 1 129 ? 20.639 4.536 -10.050 1.00 87.44 129 GLY A CA 1
ATOM 950 C C . GLY A 1 129 ? 19.220 4.278 -9.542 1.00 87.44 129 GLY A C 1
ATOM 951 O O . GLY A 1 129 ? 19.011 3.469 -8.641 1.00 87.44 129 GLY A O 1
ATOM 952 N N . GLU A 1 130 ? 18.230 4.937 -10.151 1.00 90.56 130 GLU A N 1
ATOM 953 C CA . GLU A 1 130 ? 16.827 4.908 -9.697 1.00 90.56 130 GLU A CA 1
ATOM 954 C C . GLU A 1 130 ? 16.241 3.487 -9.643 1.00 90.56 130 GLU A C 1
ATOM 956 O O . GLU A 1 130 ? 15.497 3.150 -8.723 1.00 90.56 130 GLU A O 1
ATOM 961 N N . LEU A 1 131 ? 16.600 2.622 -10.602 1.00 91.44 131 LEU A N 1
ATOM 962 C CA . LEU A 1 131 ? 16.154 1.229 -10.579 1.00 91.44 131 LEU A CA 1
ATOM 963 C C . LEU A 1 131 ? 16.789 0.441 -9.424 1.00 91.44 131 LEU A C 1
ATOM 965 O O . LEU A 1 131 ? 16.102 -0.383 -8.827 1.00 91.44 131 LEU A O 1
ATOM 969 N N . SER A 1 132 ? 18.055 0.709 -9.084 1.00 92.38 132 SER A N 1
ATOM 970 C CA . SER A 1 132 ? 18.725 0.069 -7.944 1.00 92.38 132 SER A CA 1
ATOM 971 C C . SER A 1 132 ? 18.035 0.440 -6.626 1.00 92.38 132 SER A C 1
ATOM 973 O O . SER A 1 132 ? 17.666 -0.443 -5.851 1.00 92.38 132 SER A O 1
ATOM 975 N N . ASP A 1 133 ? 17.720 1.726 -6.433 1.00 93.81 133 ASP A N 1
ATOM 976 C CA . ASP A 1 133 ? 16.985 2.203 -5.254 1.00 93.81 133 ASP A CA 1
ATOM 977 C C . ASP A 1 133 ? 15.595 1.557 -5.149 1.00 93.81 133 ASP A C 1
ATOM 979 O O . ASP A 1 133 ? 15.172 1.105 -4.082 1.00 93.81 133 ASP A O 1
ATOM 983 N N . VAL A 1 134 ? 14.879 1.464 -6.273 1.00 94.81 134 VAL A N 1
ATOM 984 C CA . VAL A 1 134 ? 13.577 0.792 -6.340 1.00 94.81 134 VAL A CA 1
ATOM 985 C C . VAL A 1 134 ? 13.694 -0.695 -6.011 1.00 94.81 134 VAL A C 1
ATOM 987 O O . VAL A 1 134 ? 12.848 -1.216 -5.286 1.00 94.81 134 VAL A O 1
ATOM 990 N N . LEU A 1 135 ? 14.717 -1.388 -6.509 1.00 94.00 135 LEU A N 1
ATOM 991 C CA . LEU A 1 135 ? 14.919 -2.811 -6.240 1.00 94.00 135 LEU A CA 1
ATOM 992 C C . LEU A 1 135 ? 15.270 -3.082 -4.775 1.00 94.00 135 LEU A C 1
ATOM 994 O O . LEU A 1 135 ? 14.740 -4.033 -4.204 1.00 94.00 135 LEU A O 1
ATOM 998 N N . ALA A 1 136 ? 16.063 -2.219 -4.137 1.00 95.19 136 ALA A N 1
ATOM 999 C CA . ALA A 1 136 ? 16.312 -2.295 -2.698 1.00 95.19 136 ALA A CA 1
ATOM 1000 C C . ALA A 1 136 ? 15.009 -2.150 -1.890 1.00 95.19 136 ALA A C 1
ATOM 1002 O O . ALA A 1 136 ? 14.774 -2.857 -0.909 1.00 95.19 136 ALA A O 1
ATOM 1003 N N . VAL A 1 137 ? 14.114 -1.267 -2.336 1.00 97.06 137 VAL A N 1
ATOM 1004 C CA . VAL A 1 137 ? 12.784 -1.103 -1.741 1.00 97.06 137 VAL A CA 1
ATOM 1005 C C . VAL A 1 137 ? 11.890 -2.330 -1.978 1.00 97.06 137 VAL A C 1
ATOM 1007 O O . VAL A 1 137 ? 11.159 -2.732 -1.072 1.00 97.06 137 VAL A O 1
ATOM 1010 N N . VAL A 1 138 ? 11.943 -2.941 -3.166 1.00 96.88 138 VAL A N 1
ATOM 1011 C CA . VAL A 1 138 ? 11.209 -4.180 -3.483 1.00 96.88 138 VAL A CA 1
ATOM 1012 C C . VAL A 1 138 ? 11.675 -5.332 -2.592 1.00 96.88 138 VAL A C 1
ATOM 1014 O O . VAL A 1 138 ? 10.832 -6.051 -2.062 1.00 96.88 138 VAL A O 1
ATOM 1017 N N . ASP A 1 139 ? 12.982 -5.493 -2.390 1.00 97.00 139 ASP A N 1
ATOM 1018 C CA . ASP A 1 139 ? 13.550 -6.525 -1.513 1.00 97.00 139 ASP A CA 1
ATOM 1019 C C . ASP A 1 139 ? 13.049 -6.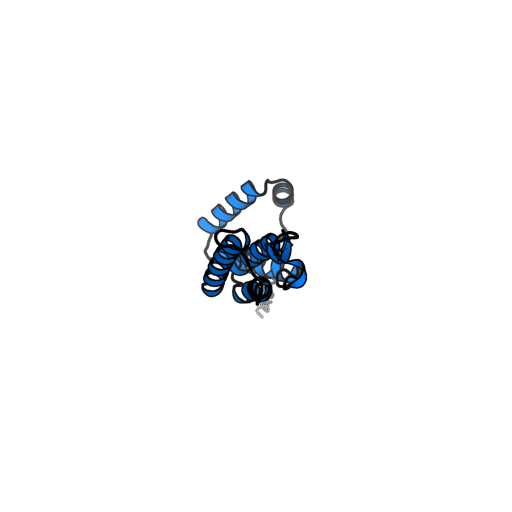387 -0.065 1.00 97.00 139 ASP A C 1
ATOM 1021 O O . ASP A 1 139 ? 12.569 -7.354 0.543 1.00 97.00 139 ASP A O 1
ATOM 1025 N N . ALA A 1 140 ? 13.046 -5.156 0.455 1.00 97.31 140 ALA A N 1
ATOM 1026 C CA . ALA A 1 140 ? 12.488 -4.858 1.768 1.00 97.31 140 ALA A CA 1
ATOM 1027 C C . ALA A 1 140 ? 10.987 -5.200 1.846 1.00 97.31 140 ALA A C 1
ATOM 1029 O O . ALA A 1 140 ? 10.550 -5.837 2.806 1.00 97.31 140 ALA A O 1
ATOM 1030 N N . ASP A 1 141 ? 10.196 -4.831 0.834 1.00 97.94 141 ASP A N 1
ATOM 1031 C CA . ASP A 1 141 ? 8.757 -5.116 0.801 1.00 97.94 141 ASP A CA 1
ATOM 1032 C C . ASP A 1 141 ? 8.455 -6.623 0.664 1.00 97.94 141 ASP A C 1
ATOM 1034 O O . ASP A 1 141 ? 7.497 -7.106 1.271 1.00 97.94 141 ASP A O 1
ATOM 1038 N N . ILE A 1 142 ? 9.267 -7.390 -0.078 1.00 98.00 142 ILE A N 1
ATOM 1039 C CA . ILE A 1 142 ? 9.161 -8.860 -0.154 1.00 98.00 142 ILE A CA 1
ATOM 1040 C C . ILE A 1 142 ? 9.449 -9.476 1.215 1.00 98.00 142 ILE A C 1
ATOM 1042 O O . ILE A 1 142 ? 8.670 -10.302 1.696 1.00 98.00 142 ILE A O 1
ATOM 1046 N N . SER A 1 143 ? 10.532 -9.042 1.863 1.00 97.31 143 SER A N 1
ATOM 1047 C CA . SER A 1 143 ? 10.907 -9.506 3.200 1.00 97.31 143 SER A CA 1
ATOM 1048 C C . SER A 1 143 ? 9.794 -9.246 4.214 1.00 97.31 143 SER A C 1
ATOM 1050 O O . SER A 1 143 ? 9.448 -10.131 4.994 1.00 97.31 143 SER A O 1
ATOM 1052 N N . GLN A 1 144 ? 9.177 -8.062 4.166 1.00 95.81 144 GLN A N 1
ATOM 1053 C CA . GLN A 1 144 ? 8.026 -7.732 5.006 1.00 95.81 144 GLN A CA 1
ATOM 1054 C C . GLN A 1 144 ? 6.807 -8.596 4.678 1.00 95.81 144 GLN A C 1
ATOM 1056 O O . GLN A 1 144 ? 6.172 -9.110 5.591 1.00 95.81 144 GLN A O 1
ATOM 1061 N N . ALA A 1 145 ? 6.495 -8.815 3.399 1.00 96.69 145 ALA A N 1
ATOM 1062 C CA . ALA A 1 145 ? 5.344 -9.616 2.988 1.00 96.69 145 ALA A CA 1
ATOM 1063 C C . ALA A 1 145 ? 5.403 -11.076 3.472 1.00 96.69 145 ALA A C 1
ATOM 1065 O O . ALA A 1 145 ? 4.355 -11.671 3.708 1.00 96.69 145 ALA A O 1
ATOM 1066 N N . ILE A 1 146 ? 6.601 -11.645 3.626 1.00 95.88 146 ILE A N 1
ATOM 1067 C CA . ILE A 1 146 ? 6.805 -13.019 4.116 1.00 95.88 146 ILE A CA 1
ATOM 1068 C C . ILE A 1 146 ? 6.598 -13.126 5.638 1.00 95.88 146 ILE A C 1
ATOM 1070 O O . ILE A 1 146 ? 6.271 -14.200 6.138 1.00 95.88 146 ILE A O 1
ATOM 1074 N N . GLN A 1 147 ? 6.783 -12.032 6.381 1.00 91.94 147 GLN A N 1
ATOM 1075 C CA . GLN A 1 147 ? 6.684 -12.014 7.846 1.00 91.94 147 GLN A CA 1
ATOM 1076 C C . GLN A 1 147 ? 5.242 -11.947 8.374 1.00 91.94 147 GLN A C 1
ATOM 1078 O O . GLN A 1 147 ? 5.045 -12.114 9.580 1.00 91.94 147 GLN A O 1
ATOM 1083 N N . VAL A 1 148 ? 4.259 -11.669 7.509 1.00 79.75 148 VAL A N 1
ATOM 1084 C CA . VAL A 1 148 ? 2.848 -11.451 7.885 1.00 79.75 148 VAL A CA 1
ATOM 1085 C C . VAL A 1 148 ? 2.013 -12.715 7.754 1.00 79.75 148 VAL A C 1
ATOM 1087 O O . VAL A 1 148 ? 1.229 -12.988 8.691 1.00 79.75 148 VAL A O 1
#

Foldseek 3Di:
DDDDDDPDPPDPPPDDQDPVNVVCVVPPDPVVVVVVLVVCCVVDDVVVVVVVLVVLVVVCVVVVLLDADDLVQQWDQDPPPRAIAGDVVLVVLLVSLCSQLVSVNLVSSVSNLVSLVVSPPPGDHDVVDRNVVSVVSSVVSNVSSVVD

pLDDT: mean 88.69, std 14.46, range [39.12, 98.0]

Sequence (148 aa):
MPAPETYLPMGKTLGHVNLMADTFIANAKADDLRAITRSLLATGTPHLASAFANAARSRLCQTNARAPPNSSSLFAMRSCDDCVIPTPLVKEALCRARTLYGAGMGLASLGVLEPIVRGTIGVRWEEPGELSDVLAVVDADISQAIQV

Secondary structure (DSSP, 8-state):
-PPP-----------PPPHHHHHHHHHS-HHHHHHHHHHHHHHS-HHHHHHHHHHHHHHHHHTTTTPPP-HHHHEEE-TTTS-EEE-HHHHHHHHHHHHHHTTT-HHHHHHHHHHHHHHTTT----SSSHHHHHHHHHHHHHHHHHT-

Mean predicted aligned error: 7.86 Å